Protein AF-A0AAV0FFA1-F1 (afdb_monomer)

Nearest PDB structures (foldseek):
  8if6-assembly1_A  TM=3.734E-01  e=7.448E-02  Oryza sativa Japonica Group
  8jtp-assembly1_D  TM=4.272E-01  e=4.210E+00  Klebsiella pneumoniae subsp. pneumoniae
  5c8d-assembly2_H  TM=2.097E-01  e=4.475E+00  Thermus thermophilus HB27
  7mjz-assembly1_A  TM=2.989E-01  e=7.758E+00  Bacteroides uniformis

Mean predicted aligned error: 7.2 Å

Structure (mmCIF, N/CA/C/O backbone):
data_AF-A0AAV0FFA1-F1
#
_entry.id   AF-A0AAV0FFA1-F1
#
loop_
_atom_site.group_PDB
_atom_site.id
_atom_site.type_symbol
_atom_site.label_atom_id
_atom_site.label_alt_id
_atom_site.label_comp_id
_atom_site.label_asym_id
_atom_site.label_entity_id
_atom_site.label_seq_id
_atom_site.pdbx_PDB_ins_code
_atom_site.Cartn_x
_atom_site.Cartn_y
_atom_site.Cartn_z
_atom_site.occupancy
_atom_site.B_iso_or_equiv
_atom_site.auth_seq_id
_atom_site.auth_comp_id
_atom_site.auth_asym_id
_atom_site.auth_atom_id
_atom_site.pdbx_PDB_model_num
ATOM 1 N N . MET A 1 1 ? -1.718 10.006 62.026 1.00 42.31 1 MET A N 1
ATOM 2 C CA . MET A 1 1 ? -2.504 10.605 60.921 1.00 42.31 1 MET A CA 1
ATOM 3 C C . MET A 1 1 ? -2.063 9.969 59.607 1.00 42.31 1 MET A C 1
ATOM 5 O O . MET A 1 1 ? -0.953 10.215 59.161 1.00 42.31 1 MET A O 1
ATOM 9 N N . GLY A 1 2 ? -2.865 9.057 59.049 1.00 47.41 2 GLY A N 1
ATOM 10 C CA . GLY A 1 2 ? -2.510 8.312 57.837 1.00 47.41 2 GLY A CA 1
ATOM 11 C C . GLY A 1 2 ? -2.833 9.105 56.572 1.00 47.41 2 GLY A C 1
ATOM 12 O O . GLY A 1 2 ? -4.003 9.340 56.274 1.00 47.41 2 GLY A O 1
ATOM 13 N N . ASN A 1 3 ? -1.806 9.498 55.818 1.00 46.97 3 ASN A N 1
ATOM 14 C CA . ASN A 1 3 ? -1.970 10.143 54.517 1.00 46.97 3 ASN A CA 1
ATOM 15 C C . ASN A 1 3 ? -2.553 9.141 53.507 1.00 46.97 3 ASN A C 1
ATOM 17 O O . ASN A 1 3 ? -1.840 8.315 52.935 1.00 46.97 3 ASN A O 1
ATOM 21 N N . ARG A 1 4 ? -3.867 9.221 53.265 1.00 56.94 4 ARG A N 1
ATOM 22 C CA . ARG A 1 4 ? -4.528 8.535 52.148 1.00 56.94 4 ARG A CA 1
ATOM 23 C C . ARG A 1 4 ? -4.047 9.165 50.841 1.00 56.94 4 ARG A C 1
ATOM 25 O O . ARG A 1 4 ? -4.595 10.164 50.382 1.00 56.94 4 ARG A O 1
ATOM 32 N N . ARG A 1 5 ? -3.023 8.567 50.225 1.00 62.28 5 ARG A N 1
ATOM 33 C CA . ARG A 1 5 ? -2.660 8.835 48.828 1.00 62.28 5 ARG A CA 1
ATOM 34 C C . ARG A 1 5 ? -3.899 8.568 47.966 1.00 62.28 5 ARG A C 1
ATOM 36 O O . ARG A 1 5 ? -4.306 7.419 47.807 1.00 62.28 5 ARG A O 1
ATOM 43 N N . ARG A 1 6 ? -4.526 9.627 47.441 1.00 62.09 6 ARG A N 1
ATOM 44 C CA . ARG A 1 6 ? -5.591 9.522 46.433 1.00 62.09 6 ARG A CA 1
ATOM 45 C C . ARG A 1 6 ? -5.023 8.747 45.240 1.00 62.09 6 ARG A C 1
ATOM 47 O O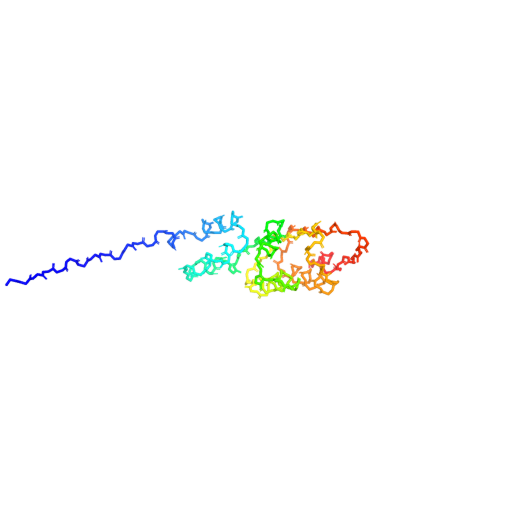 . ARG A 1 6 ? -4.198 9.279 44.501 1.00 62.09 6 ARG A O 1
ATOM 54 N N . ARG A 1 7 ? -5.442 7.489 45.060 1.00 64.12 7 ARG A N 1
ATOM 55 C CA . ARG A 1 7 ? -5.208 6.734 43.823 1.00 64.12 7 ARG A CA 1
ATOM 56 C C . ARG A 1 7 ? -5.850 7.528 42.683 1.00 64.12 7 ARG A C 1
ATOM 58 O O . ARG A 1 7 ? -7.075 7.599 42.603 1.00 64.12 7 ARG A O 1
ATOM 65 N N . ARG A 1 8 ? -5.036 8.157 41.830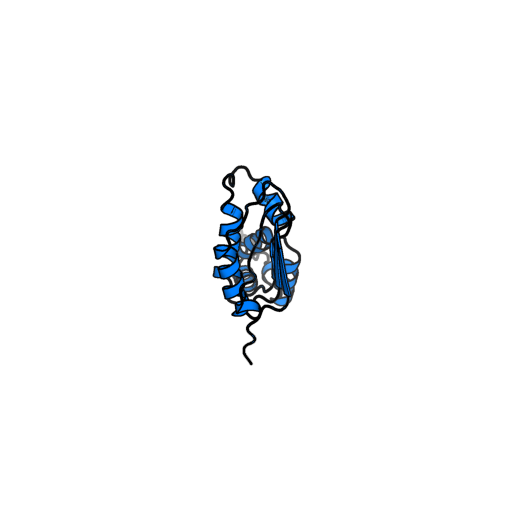 1.00 64.38 8 ARG A N 1
ATOM 66 C CA . ARG A 1 8 ? -5.499 8.658 40.531 1.00 64.38 8 ARG A CA 1
ATOM 67 C C . ARG A 1 8 ? -6.030 7.447 39.767 1.00 64.38 8 ARG A C 1
ATOM 69 O O . ARG A 1 8 ? -5.295 6.477 39.591 1.00 64.38 8 ARG A O 1
ATOM 76 N N . LYS A 1 9 ? -7.306 7.476 39.374 1.00 66.06 9 LYS A N 1
ATOM 77 C CA . LYS A 1 9 ? -7.817 6.514 38.393 1.00 66.06 9 LYS A CA 1
ATOM 78 C C . LYS A 1 9 ? -6.930 6.645 37.146 1.00 66.06 9 LYS A C 1
ATOM 80 O O . LYS A 1 9 ? -6.637 7.787 36.778 1.00 66.06 9 LYS A O 1
ATOM 85 N N . PRO A 1 10 ? -6.451 5.538 36.553 1.00 69.44 10 PRO A N 1
ATOM 86 C CA . PRO A 1 10 ? -5.708 5.623 35.304 1.00 69.44 10 PRO A CA 1
ATOM 87 C C . PRO A 1 10 ? -6.573 6.375 34.294 1.00 69.44 10 PRO A C 1
ATOM 89 O O . PRO A 1 10 ? -7.778 6.124 34.209 1.00 69.44 10 PRO A O 1
ATOM 92 N N 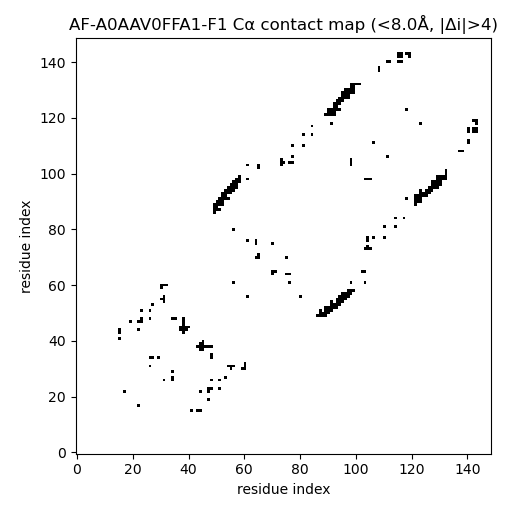. ALA A 1 11 ? -5.975 7.355 33.615 1.00 77.94 11 ALA A N 1
ATOM 93 C CA . ALA A 1 11 ? -6.659 8.081 32.559 1.00 77.94 11 ALA A CA 1
ATOM 94 C C . ALA A 1 11 ? -7.131 7.054 31.529 1.00 77.94 11 ALA A C 1
ATOM 96 O O . ALA A 1 11 ? -6.350 6.221 31.070 1.00 77.94 11 ALA A O 1
ATOM 97 N N . THR A 1 12 ? -8.427 7.060 31.251 1.00 80.06 12 THR A N 1
ATOM 98 C CA . THR A 1 12 ? -9.030 6.168 30.273 1.00 80.06 12 THR A CA 1
ATOM 99 C C . THR A 1 12 ? -8.426 6.481 28.907 1.00 80.06 12 THR A C 1
ATOM 101 O O . THR A 1 12 ? -8.471 7.631 28.476 1.00 80.06 12 THR A O 1
ATOM 104 N N . ASP A 1 13 ? -7.833 5.487 28.243 1.00 85.38 13 ASP A N 1
ATOM 105 C CA . ASP A 1 13 ? -7.298 5.658 26.890 1.00 85.38 13 ASP A CA 1
ATOM 106 C C . ASP A 1 13 ? -8.458 5.714 25.888 1.00 85.38 13 ASP A C 1
ATOM 108 O O . ASP A 1 13 ? -8.911 4.698 25.359 1.00 85.38 13 ASP A O 1
ATOM 112 N N . LEU A 1 14 ? -8.974 6.926 25.683 1.00 88.69 14 LEU A N 1
ATOM 113 C CA . LEU A 1 14 ? -10.115 7.193 24.809 1.00 88.69 14 LEU A CA 1
ATOM 114 C C . LEU A 1 14 ? -9.813 6.843 23.346 1.00 88.69 14 LEU A C 1
ATOM 116 O O . LEU A 1 14 ? -10.711 6.415 22.628 1.00 88.69 14 LEU A O 1
ATOM 120 N N . ILE A 1 15 ? -8.554 6.978 22.918 1.00 88.12 15 ILE A N 1
ATOM 121 C CA . ILE A 1 15 ? -8.126 6.699 21.542 1.00 88.12 15 ILE A CA 1
ATOM 122 C C . ILE A 1 15 ? -8.148 5.187 21.294 1.00 88.12 15 ILE A C 1
ATOM 124 O O . ILE A 1 15 ? -8.698 4.725 20.294 1.00 88.12 15 ILE A O 1
ATOM 128 N N . SER A 1 16 ? -7.643 4.382 22.234 1.00 88.00 16 SER A N 1
ATOM 129 C CA . SER A 1 16 ? -7.767 2.919 22.143 1.00 88.00 16 SER A CA 1
ATOM 130 C C . SER A 1 16 ? -9.197 2.406 22.325 1.00 88.00 16 SER A C 1
ATOM 132 O O . SER A 1 16 ? -9.475 1.279 21.920 1.00 88.00 16 SER A O 1
ATOM 134 N N . GLN A 1 17 ? -10.117 3.193 22.886 1.00 90.62 17 GLN A N 1
ATOM 135 C CA . GLN A 1 17 ? -11.531 2.816 23.032 1.00 90.62 17 GLN A CA 1
ATOM 136 C C . GLN A 1 17 ? -12.401 3.156 21.822 1.00 90.62 17 GLN A C 1
ATOM 138 O O . GLN A 1 17 ? -13.572 2.780 21.803 1.00 90.62 17 GLN A O 1
ATOM 143 N N . LEU A 1 18 ? -11.843 3.820 20.805 1.00 95.00 18 LEU A N 1
ATOM 144 C CA . LEU A 1 18 ? -12.577 4.089 19.577 1.00 95.00 18 LEU A CA 1
ATOM 145 C C . LEU A 1 18 ? -13.103 2.786 18.945 1.00 95.00 18 LEU A C 1
ATOM 147 O O . LEU A 1 18 ? -12.380 1.777 18.928 1.00 95.00 18 LEU A O 1
ATOM 151 N N . PRO A 1 19 ? -14.330 2.807 18.399 1.00 95.56 19 PRO A N 1
ATOM 152 C CA . PRO A 1 19 ? -14.848 1.743 17.550 1.00 95.56 19 PRO A CA 1
ATOM 153 C C . PRO A 1 19 ? -13.886 1.378 16.406 1.00 95.56 19 PRO A C 1
ATOM 155 O O . PRO A 1 19 ? -13.092 2.207 15.952 1.00 95.56 19 PRO A O 1
ATOM 158 N N . ALA A 1 20 ? -13.915 0.118 15.965 1.00 94.75 20 ALA A N 1
ATOM 159 C CA . ALA A 1 20 ? -12.956 -0.406 14.987 1.00 94.75 20 ALA A CA 1
ATOM 160 C C . ALA A 1 20 ? -13.026 0.315 13.628 1.00 94.75 20 ALA A C 1
ATOM 162 O O . ALA A 1 20 ? -11.995 0.544 13.008 1.00 94.75 20 ALA A O 1
ATOM 163 N N . ASP A 1 21 ? -14.220 0.721 13.208 1.00 95.06 21 ASP A N 1
ATOM 164 C CA . ASP A 1 21 ? -14.491 1.534 12.020 1.00 95.06 21 ASP A CA 1
ATOM 165 C C . ASP A 1 21 ? -13.870 2.934 12.118 1.00 95.06 21 ASP A C 1
ATOM 167 O O . ASP A 1 21 ? -13.223 3.388 11.176 1.00 95.06 21 ASP A O 1
ATOM 171 N N . ALA A 1 22 ? -13.980 3.598 13.272 1.00 96.56 22 ALA A N 1
ATOM 172 C CA . ALA A 1 22 ? -13.331 4.889 13.495 1.00 96.56 22 ALA A CA 1
ATOM 173 C C . ALA A 1 22 ? -11.799 4.768 13.458 1.00 96.56 22 ALA A C 1
ATOM 175 O O . ALA A 1 22 ? -11.119 5.616 12.880 1.00 96.56 22 ALA A O 1
ATOM 176 N N . LYS A 1 23 ? -11.245 3.694 14.036 1.00 96.50 23 LYS A N 1
ATOM 177 C CA . LYS A 1 23 ? -9.809 3.398 13.944 1.00 96.50 23 LYS A CA 1
ATOM 178 C C . LYS A 1 23 ? -9.380 3.128 12.506 1.00 96.50 23 LYS A C 1
ATOM 180 O O . LYS A 1 23 ? -8.370 3.673 12.076 1.00 96.50 23 LYS A O 1
ATOM 185 N N . ASP A 1 24 ? -10.142 2.324 11.768 1.00 95.56 24 ASP A N 1
ATOM 186 C CA . ASP A 1 24 ? -9.865 2.017 10.364 1.00 95.56 24 ASP A CA 1
ATOM 187 C C . ASP A 1 24 ? -9.855 3.292 9.515 1.00 95.56 24 ASP A C 1
ATOM 189 O O . ASP A 1 24 ? -8.913 3.511 8.758 1.00 95.56 24 ASP A O 1
ATOM 193 N N . LEU A 1 25 ? -10.833 4.186 9.711 1.00 95.94 25 LEU A N 1
ATOM 194 C CA . LEU A 1 25 ? -10.857 5.505 9.073 1.00 95.94 25 LEU A CA 1
ATOM 195 C C . LEU A 1 25 ? -9.607 6.322 9.398 1.00 95.94 25 LEU A C 1
ATOM 197 O O . LEU A 1 25 ? -9.004 6.876 8.487 1.00 95.94 25 LEU A O 1
ATOM 201 N N . ILE A 1 26 ? -9.181 6.366 10.663 1.00 96.25 26 ILE A N 1
ATOM 202 C CA . ILE A 1 26 ? -7.938 7.051 11.043 1.00 96.25 26 ILE A CA 1
ATOM 203 C C . ILE A 1 26 ? -6.745 6.452 10.290 1.00 96.25 26 ILE A C 1
ATOM 205 O O . ILE A 1 26 ? -5.967 7.207 9.714 1.00 96.25 26 ILE A O 1
ATOM 209 N N . LEU A 1 27 ? -6.620 5.120 10.237 1.00 95.69 27 LEU A N 1
ATOM 210 C CA . LEU A 1 27 ? -5.523 4.466 9.517 1.00 95.69 27 LEU A CA 1
ATOM 211 C C . LEU A 1 27 ? -5.536 4.780 8.010 1.00 95.69 27 LEU A C 1
ATOM 213 O O . LEU A 1 27 ? -4.458 4.942 7.449 1.00 95.69 27 LEU A O 1
ATOM 217 N N . LYS A 1 28 ? -6.711 4.942 7.374 1.00 94.06 28 LYS A N 1
ATOM 218 C CA . LYS A 1 28 ? -6.827 5.324 5.945 1.00 94.06 28 LYS A CA 1
ATOM 219 C C . LYS A 1 28 ? -6.226 6.692 5.633 1.00 94.06 28 LYS A C 1
ATOM 221 O O . LYS A 1 28 ? -5.788 6.920 4.512 1.00 94.06 28 LYS A O 1
ATOM 226 N N . PHE A 1 29 ? -6.228 7.607 6.601 1.00 93.56 29 PHE A N 1
ATOM 227 C CA . PHE A 1 29 ? -5.691 8.959 6.428 1.00 93.56 29 PHE A CA 1
ATOM 228 C C . PHE A 1 29 ? -4.223 9.089 6.846 1.00 93.56 29 PHE A C 1
ATOM 230 O O . PHE A 1 29 ? -3.651 10.172 6.727 1.00 93.56 29 PHE A O 1
ATOM 237 N N . LEU A 1 30 ? -3.607 8.015 7.346 1.00 94.06 30 LEU A N 1
ATOM 238 C CA . LEU A 1 30 ? -2.198 8.013 7.713 1.00 94.06 30 LEU A CA 1
ATOM 239 C C . LEU A 1 30 ? -1.342 7.460 6.569 1.00 94.06 30 LEU A C 1
ATOM 241 O O . LEU A 1 30 ? -1.720 6.465 5.946 1.00 94.06 30 LEU A O 1
ATOM 245 N N . PRO A 1 31 ? -0.134 8.012 6.351 1.00 93.56 31 PRO A N 1
ATOM 246 C CA . PRO A 1 31 ? 0.889 7.315 5.589 1.00 93.56 31 PRO A CA 1
ATOM 247 C C . PRO A 1 31 ? 1.094 5.907 6.150 1.00 93.56 31 PRO A C 1
ATOM 249 O O . PRO A 1 31 ? 1.058 5.691 7.366 1.00 93.56 31 PRO A O 1
ATOM 252 N N . ILE A 1 32 ? 1.346 4.936 5.276 1.00 93.50 32 ILE A N 1
ATOM 253 C CA . ILE A 1 32 ? 1.354 3.520 5.653 1.00 93.50 32 ILE A CA 1
ATOM 254 C C . ILE A 1 32 ? 2.361 3.187 6.771 1.00 93.50 32 ILE A C 1
ATOM 256 O O . ILE A 1 32 ? 2.110 2.301 7.590 1.00 93.50 32 ILE A O 1
ATOM 260 N N . GLN A 1 33 ? 3.478 3.920 6.868 1.00 91.00 33 GLN A N 1
ATOM 261 C CA . GLN A 1 33 ? 4.442 3.760 7.961 1.00 91.00 33 GLN A CA 1
ATOM 262 C C . GLN A 1 33 ? 3.880 4.241 9.301 1.00 91.00 33 GLN A C 1
ATOM 264 O O . GLN A 1 33 ? 4.134 3.620 10.333 1.00 91.00 33 GLN A O 1
ATOM 269 N N . ASP A 1 34 ? 3.115 5.328 9.299 1.00 93.38 34 ASP A N 1
ATOM 270 C CA . ASP A 1 34 ? 2.513 5.887 10.506 1.00 93.38 34 ASP A CA 1
ATOM 271 C C . ASP A 1 34 ? 1.292 5.082 10.941 1.00 93.38 34 ASP A C 1
ATOM 273 O O . ASP A 1 34 ? 1.104 4.857 12.138 1.00 93.38 34 ASP A O 1
ATOM 277 N N . ALA A 1 35 ? 0.534 4.525 9.996 1.00 94.50 35 ALA A N 1
ATOM 278 C CA . ALA A 1 35 ? -0.482 3.522 10.293 1.00 94.50 35 ALA A CA 1
ATOM 279 C C . ALA A 1 35 ? 0.140 2.277 10.963 1.00 94.50 35 ALA A C 1
ATOM 281 O O . ALA A 1 35 ? -0.320 1.836 12.020 1.00 94.50 35 ALA A O 1
ATOM 282 N N . ALA A 1 36 ? 1.260 1.769 10.428 1.00 92.12 36 ALA A N 1
ATOM 283 C CA . ALA A 1 36 ? 1.998 0.654 11.025 1.00 92.12 36 ALA A CA 1
ATOM 284 C C . ALA A 1 36 ? 2.560 0.980 12.422 1.00 92.12 36 ALA A C 1
ATOM 286 O O . ALA A 1 36 ? 2.562 0.122 13.303 1.00 92.12 36 ALA A O 1
ATOM 287 N N . ARG A 1 37 ? 3.028 2.212 12.658 1.00 93.38 37 ARG A N 1
ATOM 288 C CA . ARG A 1 37 ? 3.477 2.666 13.989 1.00 93.38 37 ARG A CA 1
ATOM 289 C C . ARG A 1 37 ? 2.314 2.794 14.966 1.00 93.38 37 ARG A C 1
ATOM 291 O O . ARG A 1 37 ? 2.449 2.407 16.122 1.00 93.38 37 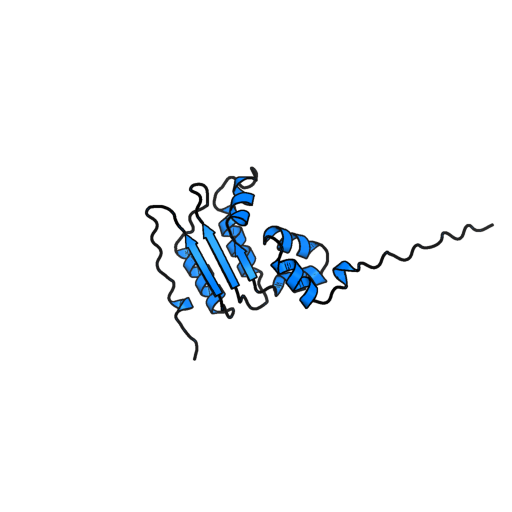ARG A O 1
ATOM 298 N N . THR A 1 38 ? 1.169 3.282 14.499 1.00 95.12 38 THR A N 1
ATOM 299 C CA . THR A 1 38 ? -0.058 3.410 15.298 1.00 95.12 38 THR A CA 1
ATOM 300 C C . THR A 1 38 ? -0.533 2.045 15.797 1.00 95.12 38 THR A C 1
ATOM 302 O O . THR A 1 38 ? -0.952 1.916 16.946 1.00 95.12 38 THR A O 1
ATOM 305 N N . ALA A 1 39 ? -0.354 0.991 14.994 1.00 93.75 39 ALA A N 1
ATOM 306 C CA . ALA A 1 39 ? -0.617 -0.393 15.388 1.00 93.75 39 ALA A CA 1
ATOM 307 C C . ALA A 1 39 ? 0.163 -0.848 16.642 1.00 93.75 39 ALA A C 1
ATOM 309 O O . ALA A 1 39 ? -0.241 -1.801 17.303 1.00 93.75 39 ALA A O 1
ATOM 310 N N . LEU A 1 40 ? 1.270 -0.181 16.993 1.00 92.88 40 LEU A N 1
ATOM 311 C CA . LEU A 1 40 ? 2.073 -0.497 18.179 1.00 92.88 40 LEU A CA 1
ATOM 312 C C . LEU A 1 40 ? 1.515 0.113 19.474 1.00 92.88 40 LEU A C 1
ATOM 314 O O . LEU A 1 40 ? 1.956 -0.273 20.554 1.00 92.88 40 LEU A O 1
ATOM 318 N N . LEU A 1 41 ? 0.565 1.052 19.387 1.00 89.81 41 LEU A N 1
ATOM 319 C CA . LEU A 1 41 ? 0.037 1.769 20.553 1.00 89.81 41 LEU A CA 1
ATOM 320 C C . LEU A 1 41 ? -0.839 0.882 21.445 1.00 89.81 41 LEU A C 1
ATOM 322 O O . LEU A 1 41 ? -0.834 1.041 22.664 1.00 89.81 41 LEU A O 1
ATOM 326 N N . SER A 1 42 ? -1.584 -0.060 20.860 1.00 93.06 42 SER A N 1
ATOM 327 C CA . SER A 1 42 ? -2.323 -1.079 21.609 1.00 93.06 42 SER A CA 1
ATOM 328 C C . SER A 1 42 ? -2.668 -2.283 20.735 1.00 93.06 42 SER A C 1
ATOM 330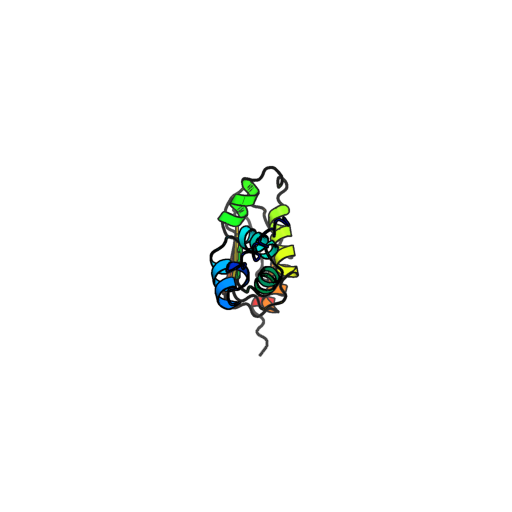 O O . SER A 1 42 ? -2.657 -2.207 19.506 1.00 93.06 42 SER A O 1
ATOM 332 N N . THR A 1 43 ? -3.023 -3.406 21.365 1.00 92.81 43 THR A N 1
ATOM 333 C CA . THR A 1 43 ? -3.488 -4.606 20.650 1.00 92.81 43 THR A CA 1
ATOM 334 C C . THR A 1 43 ? -4.714 -4.316 19.788 1.00 92.81 43 THR A C 1
ATOM 336 O O . THR A 1 43 ? -4.799 -4.813 18.676 1.00 92.81 43 THR A O 1
ATOM 339 N N . SER 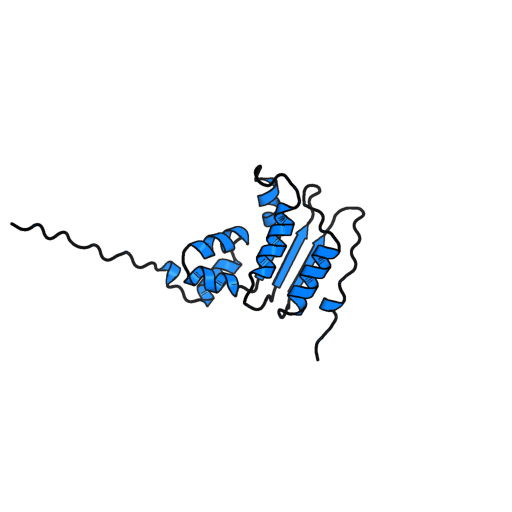A 1 44 ? -5.607 -3.429 20.239 1.00 94.69 44 SER A N 1
ATOM 340 C CA . SER A 1 44 ? -6.785 -3.050 19.459 1.00 94.69 44 SER A CA 1
ATOM 341 C C . SER A 1 44 ? -6.424 -2.318 18.162 1.00 94.69 44 SER A C 1
ATOM 343 O O . SER A 1 44 ? -7.036 -2.583 17.132 1.00 94.69 44 SER A O 1
ATOM 345 N N . TRP A 1 45 ? -5.420 -1.433 18.174 1.00 96.81 45 TRP A N 1
ATOM 346 C CA . TRP A 1 45 ? -4.920 -0.799 16.945 1.00 96.81 45 TRP A CA 1
ATOM 347 C C . TRP A 1 45 ? -4.206 -1.797 16.034 1.00 96.81 45 TRP A C 1
ATOM 349 O O . TRP A 1 45 ? -4.365 -1.744 14.815 1.00 96.81 45 TRP A O 1
ATOM 359 N N . LYS A 1 46 ? -3.458 -2.734 16.626 1.00 95.44 46 LYS A N 1
ATOM 360 C CA . LYS A 1 46 ? -2.796 -3.823 15.904 1.00 95.44 46 LYS A CA 1
ATOM 361 C C . LYS A 1 46 ? -3.782 -4.697 15.134 1.00 95.44 46 LYS A C 1
ATOM 363 O O . LYS A 1 46 ? -3.542 -5.001 13.967 1.00 95.44 46 LYS A O 1
ATOM 368 N N . ASP A 1 47 ? -4.889 -5.062 15.773 1.00 94.94 47 ASP A N 1
ATOM 369 C CA . ASP A 1 47 ? -5.921 -5.899 15.165 1.00 94.94 47 ASP A CA 1
ATOM 370 C C . ASP A 1 47 ? -6.579 -5.190 13.975 1.00 94.94 47 ASP A C 1
ATOM 372 O O . ASP A 1 47 ? -6.741 -5.800 12.917 1.00 94.94 47 ASP A O 1
ATOM 376 N N . VAL A 1 48 ? -6.880 -3.892 14.105 1.00 96.19 48 VAL A N 1
ATOM 377 C CA . VAL A 1 48 ? -7.418 -3.082 12.998 1.00 96.19 48 VAL A CA 1
ATOM 378 C C . VAL A 1 48 ? -6.407 -2.990 11.855 1.00 96.19 48 VAL A C 1
ATOM 380 O O . VAL A 1 48 ? -6.763 -3.239 10.709 1.00 96.19 48 VAL A O 1
ATOM 383 N N . TRP A 1 49 ? -5.130 -2.732 12.146 1.00 95.88 49 TRP A N 1
ATOM 384 C CA . TRP A 1 49 ? -4.073 -2.672 11.132 1.00 95.88 49 TRP A CA 1
ATOM 385 C C . TRP A 1 49 ? -3.924 -3.966 10.313 1.00 95.88 49 TRP A C 1
ATOM 387 O O . TRP A 1 49 ? -3.716 -3.906 9.102 1.00 95.88 49 TRP A O 1
ATOM 397 N N . TYR A 1 50 ? -4.056 -5.144 10.931 1.00 94.31 50 TYR A N 1
ATOM 398 C CA . TYR A 1 50 ? -3.970 -6.420 10.204 1.00 94.31 50 TYR A CA 1
ATOM 399 C C . TYR A 1 50 ? -5.155 -6.701 9.277 1.00 94.31 50 TYR A C 1
ATOM 401 O O . TYR A 1 50 ? -5.011 -7.482 8.328 1.00 94.31 50 TYR A O 1
ATOM 409 N N . HIS A 1 51 ? -6.303 -6.078 9.541 1.00 94.25 51 HIS A N 1
ATOM 410 C CA . HIS A 1 51 ? -7.513 -6.182 8.723 1.00 94.25 51 HIS A CA 1
ATOM 411 C C . HIS A 1 51 ? -7.728 -4.964 7.821 1.00 94.25 51 HIS A C 1
ATOM 413 O O . HIS A 1 51 ? -8.671 -4.947 7.036 1.00 94.25 51 HIS A O 1
ATOM 419 N N . HIS A 1 52 ? -6.846 -3.970 7.913 1.00 93.75 52 HIS A N 1
ATOM 420 C CA . HIS A 1 52 ? -6.906 -2.761 7.119 1.00 93.75 52 HIS A CA 1
ATOM 421 C C . HIS A 1 52 ? -6.700 -3.076 5.633 1.00 93.75 52 HIS A C 1
ATOM 423 O O . HIS A 1 52 ? -5.654 -3.602 5.233 1.00 93.75 52 HIS A O 1
ATOM 429 N N . GLY A 1 53 ? -7.713 -2.749 4.830 1.00 92.31 53 GLY A N 1
ATOM 430 C CA . GLY A 1 53 ? -7.794 -3.156 3.428 1.00 92.31 53 GLY A CA 1
ATOM 431 C C . GLY A 1 53 ? -7.062 -2.259 2.433 1.00 92.31 53 GLY A C 1
ATOM 432 O O . GLY A 1 53 ? -6.902 -2.669 1.286 1.00 92.31 53 GLY A O 1
ATOM 433 N N . GLN A 1 54 ? -6.601 -1.075 2.851 1.00 95.31 54 GLN A N 1
ATOM 434 C CA . GLN A 1 54 ? -5.944 -0.114 1.962 1.00 95.31 54 GLN A CA 1
ATOM 435 C C . GLN A 1 54 ? -4.430 -0.114 2.167 1.00 95.31 54 GLN A C 1
ATOM 437 O O . GLN A 1 54 ? -3.934 0.059 3.280 1.00 95.31 54 GLN A O 1
ATOM 442 N N . LEU A 1 55 ? -3.682 -0.318 1.085 1.00 96.44 55 LEU A N 1
ATOM 443 C CA . LEU A 1 55 ? -2.223 -0.319 1.085 1.00 96.44 55 LEU A CA 1
ATOM 444 C C . LEU A 1 55 ? -1.708 0.661 0.048 1.00 96.44 55 LEU A C 1
ATOM 446 O O . LEU A 1 55 ? -1.649 0.343 -1.134 1.00 96.44 55 LEU A O 1
ATOM 450 N N . LEU A 1 56 ? -1.346 1.852 0.516 1.00 96.31 56 LEU A N 1
ATOM 451 C CA . LEU A 1 56 ? -0.909 2.952 -0.332 1.00 96.31 56 LEU A CA 1
ATOM 452 C C . LEU A 1 56 ? 0.593 3.176 -0.149 1.00 96.31 56 LEU A C 1
ATOM 454 O O . LEU A 1 56 ? 1.052 3.685 0.876 1.00 96.31 56 LEU A O 1
ATOM 458 N N . PHE A 1 57 ? 1.362 2.776 -1.154 1.00 96.12 57 PHE A N 1
ATOM 459 C CA . PHE A 1 57 ? 2.803 2.969 -1.261 1.00 96.12 57 PHE A CA 1
ATOM 460 C C . PHE A 1 57 ? 3.087 4.039 -2.323 1.00 96.12 57 PHE A C 1
ATOM 462 O O . PHE A 1 57 ? 3.674 3.774 -3.372 1.00 96.12 57 PHE A O 1
ATOM 469 N N . GLY A 1 58 ? 2.605 5.251 -2.052 1.00 91.75 58 GLY A N 1
ATOM 470 C CA . GLY A 1 58 ? 2.726 6.393 -2.956 1.00 91.75 58 GLY A CA 1
ATOM 471 C C . GLY A 1 58 ? 4.084 7.098 -2.889 1.00 91.75 58 GLY A C 1
ATOM 472 O O . GLY A 1 58 ? 5.023 6.661 -2.219 1.00 91.75 58 GLY A O 1
ATOM 473 N N . THR A 1 59 ? 4.160 8.271 -3.516 1.00 89.69 59 THR A N 1
ATOM 474 C CA . THR A 1 59 ? 5.372 9.117 -3.535 1.00 89.69 59 THR A CA 1
ATOM 475 C C . THR A 1 59 ? 5.931 9.406 -2.131 1.00 89.69 59 THR A C 1
ATOM 477 O O . THR A 1 59 ? 7.146 9.347 -1.918 1.00 89.69 59 THR A O 1
ATOM 480 N N . ASP A 1 60 ? 5.063 9.658 -1.146 1.00 90.06 60 ASP A N 1
ATOM 481 C CA . ASP A 1 60 ? 5.470 9.912 0.243 1.00 90.06 60 ASP A CA 1
ATOM 482 C C . ASP A 1 60 ? 6.130 8.690 0.891 1.00 90.06 60 ASP A C 1
ATOM 484 O O . ASP A 1 60 ? 7.081 8.830 1.670 1.00 90.06 60 ASP A O 1
ATOM 488 N N . PHE A 1 61 ? 5.687 7.480 0.523 1.00 93.00 61 PHE A N 1
ATOM 489 C CA . PHE A 1 61 ? 6.290 6.247 1.011 1.00 93.00 61 PHE A CA 1
ATOM 490 C C . PHE A 1 61 ? 7.753 6.158 0.584 1.00 93.00 61 PHE A C 1
ATOM 492 O O . PHE A 1 61 ? 8.627 5.983 1.432 1.00 93.00 61 PHE A O 1
ATOM 499 N N . PHE A 1 62 ? 8.046 6.352 -0.700 1.00 91.06 62 PHE A N 1
ATOM 500 C CA . PHE A 1 62 ? 9.418 6.296 -1.202 1.00 91.06 62 PHE A CA 1
ATOM 501 C C . PHE A 1 62 ? 10.259 7.504 -0.764 1.00 91.06 62 PHE A C 1
ATOM 503 O O . PHE A 1 62 ? 11.433 7.347 -0.418 1.00 91.06 62 PHE A O 1
ATOM 510 N N . SER A 1 63 ? 9.656 8.695 -0.662 1.00 89.62 63 SER A N 1
ATOM 511 C CA . SER A 1 63 ? 10.302 9.896 -0.109 1.00 89.62 63 SER A CA 1
ATOM 512 C C . SER A 1 63 ? 10.835 9.675 1.313 1.00 89.62 63 SER A C 1
ATOM 514 O O . SER A 1 63 ? 11.961 10.080 1.632 1.00 89.62 63 SER A O 1
ATOM 516 N N . PHE A 1 64 ? 10.080 8.953 2.152 1.00 88.50 64 PHE A N 1
ATOM 517 C CA . PHE A 1 64 ? 10.517 8.564 3.495 1.00 88.50 64 PHE A CA 1
ATOM 518 C C . PHE A 1 64 ? 11.807 7.728 3.465 1.00 88.50 64 PHE A C 1
ATOM 520 O O . PHE A 1 64 ? 12.736 8.004 4.227 1.00 88.50 64 PHE A O 1
ATOM 527 N N . TYR A 1 65 ? 11.910 6.744 2.566 1.00 86.62 65 TYR A N 1
ATOM 528 C CA . TYR A 1 65 ? 13.111 5.907 2.457 1.00 86.62 65 TYR A CA 1
ATOM 529 C C . TYR A 1 65 ? 14.307 6.661 1.877 1.00 86.62 65 TYR A C 1
ATOM 531 O O . TYR A 1 65 ? 15.419 6.481 2.372 1.00 86.62 65 TYR A O 1
ATOM 539 N N . ARG A 1 66 ? 14.092 7.549 0.897 1.00 86.38 66 ARG A N 1
ATOM 540 C CA . ARG A 1 66 ? 15.155 8.408 0.344 1.00 86.38 66 ARG A CA 1
ATOM 541 C C . ARG A 1 66 ? 15.745 9.340 1.404 1.00 86.38 66 ARG A C 1
ATOM 543 O O . ARG A 1 66 ? 16.959 9.529 1.471 1.00 86.38 66 ARG A O 1
ATOM 550 N N . SER A 1 67 ? 14.891 9.889 2.265 1.00 84.38 67 SER A N 1
ATOM 551 C CA . SER A 1 67 ? 15.300 10.829 3.316 1.00 84.38 67 SER A CA 1
ATOM 552 C C . SER A 1 67 ? 16.019 10.145 4.487 1.00 84.38 67 SER A C 1
ATOM 554 O O . SER A 1 67 ? 16.849 10.766 5.159 1.00 84.38 67 SER A O 1
ATOM 556 N N . ASN A 1 68 ? 15.757 8.855 4.725 1.00 76.06 68 ASN A N 1
ATOM 557 C CA . ASN A 1 68 ? 16.351 8.113 5.834 1.00 76.06 68 ASN A CA 1
ATOM 558 C C . ASN A 1 68 ? 17.682 7.448 5.451 1.00 76.06 68 ASN A C 1
ATOM 560 O O . ASN A 1 68 ? 17.734 6.397 4.814 1.00 76.06 68 ASN A O 1
ATOM 564 N N . ARG A 1 69 ? 18.793 8.005 5.953 1.00 62.94 69 ARG A N 1
ATOM 565 C CA . ARG A 1 69 ? 20.159 7.506 5.685 1.00 62.94 69 ARG A CA 1
ATOM 566 C C . ARG A 1 69 ? 20.401 6.052 6.119 1.00 62.94 69 ARG A C 1
ATOM 568 O O . ARG A 1 69 ? 21.299 5.419 5.573 1.00 62.94 69 ARG A O 1
ATOM 575 N N . CYS A 1 70 ? 19.611 5.525 7.057 1.00 61.25 70 CYS A N 1
ATOM 576 C CA . CYS A 1 70 ? 19.680 4.133 7.521 1.00 61.25 70 CYS A CA 1
ATOM 577 C C . CYS A 1 70 ? 19.126 3.111 6.514 1.00 61.25 70 CYS A C 1
ATOM 579 O O . CYS A 1 70 ? 19.365 1.920 6.679 1.00 61.25 70 CYS A O 1
ATOM 581 N N . HIS A 1 71 ? 18.402 3.554 5.482 1.00 58.00 71 HIS A N 1
ATOM 582 C CA . HIS A 1 71 ? 17.839 2.687 4.444 1.00 58.00 71 HIS A CA 1
ATOM 583 C C . HIS A 1 71 ? 18.595 2.784 3.110 1.00 58.00 71 HIS A C 1
ATOM 585 O O . HIS A 1 71 ? 18.052 2.428 2.067 1.00 58.00 71 HIS A O 1
ATOM 591 N N . ARG A 1 72 ? 19.855 3.253 3.124 1.00 53.03 72 ARG A N 1
ATOM 592 C CA . ARG A 1 72 ? 20.726 3.245 1.939 1.00 53.03 72 ARG A CA 1
ATOM 593 C C . ARG A 1 72 ? 21.008 1.805 1.509 1.00 53.03 72 ARG A C 1
ATOM 595 O O . ARG A 1 72 ? 21.862 1.130 2.071 1.00 53.03 72 ARG A O 1
ATOM 602 N N . GLY A 1 73 ? 20.253 1.361 0.516 1.00 54.34 73 GLY A N 1
ATOM 603 C CA . GLY A 1 73 ? 20.261 0.018 -0.047 1.00 54.34 73 GLY A CA 1
ATOM 604 C C . GLY A 1 73 ? 18.859 -0.240 -0.578 1.00 54.34 73 GLY A C 1
ATOM 605 O O . GLY A 1 73 ? 17.964 -0.550 0.203 1.00 54.34 73 GLY A O 1
ATOM 606 N N . GLY A 1 74 ? 18.654 -0.040 -1.884 1.00 59.22 74 GLY A N 1
ATOM 607 C CA . GLY A 1 74 ? 17.337 0.061 -2.537 1.00 59.22 74 GLY A CA 1
ATOM 608 C C . GLY A 1 74 ? 16.340 -1.076 -2.259 1.00 59.22 74 GLY A C 1
ATOM 609 O O . GLY A 1 74 ? 15.160 -0.940 -2.527 1.00 59.22 74 GLY A O 1
ATOM 610 N N . VAL A 1 75 ? 16.741 -2.180 -1.635 1.00 65.88 75 VAL A N 1
ATOM 611 C CA . VAL A 1 75 ? 15.838 -3.287 -1.284 1.00 65.88 75 VAL A CA 1
ATOM 612 C C . VAL A 1 75 ? 14.892 -2.958 -0.107 1.00 65.88 75 VAL A C 1
ATOM 614 O O . VAL A 1 75 ? 13.902 -3.653 0.110 1.00 65.88 75 VAL A O 1
ATOM 617 N N . GLY A 1 76 ? 15.158 -1.900 0.672 1.00 84.38 76 GLY A N 1
ATOM 618 C CA . GLY A 1 76 ? 14.380 -1.544 1.873 1.00 84.38 76 GLY A CA 1
ATOM 619 C C . GLY A 1 76 ? 12.867 -1.337 1.648 1.00 84.38 76 GLY A C 1
ATOM 620 O O . GLY A 1 76 ? 12.066 -1.981 2.342 1.00 84.38 76 GLY A O 1
ATOM 621 N N . PRO A 1 77 ? 12.455 -0.474 0.698 1.00 89.81 77 PRO A N 1
ATOM 622 C CA . PRO A 1 77 ? 11.045 -0.234 0.381 1.00 89.81 77 PRO A CA 1
ATOM 623 C C . PRO A 1 77 ? 10.334 -1.486 -0.144 1.00 89.81 77 PRO A C 1
ATOM 625 O O . PRO A 1 77 ? 9.276 -1.843 0.369 1.00 89.81 77 PRO A O 1
ATOM 628 N N . ILE A 1 78 ? 10.947 -2.200 -1.095 1.00 92.44 78 ILE A N 1
ATOM 629 C CA . ILE A 1 78 ? 10.388 -3.418 -1.707 1.00 92.44 78 ILE A CA 1
ATOM 630 C C . ILE A 1 78 ? 10.181 -4.518 -0.659 1.00 92.44 78 ILE A C 1
ATOM 632 O O . ILE A 1 78 ? 9.094 -5.086 -0.547 1.00 92.44 78 ILE A O 1
ATOM 636 N N . ASN A 1 79 ? 11.174 -4.757 0.204 1.00 91.06 79 ASN A N 1
ATOM 637 C CA . ASN A 1 79 ? 11.036 -5.703 1.313 1.00 91.06 79 ASN A CA 1
ATOM 638 C C . ASN A 1 79 ? 9.943 -5.288 2.296 1.00 91.06 79 ASN A C 1
ATOM 640 O O . ASN A 1 79 ? 9.257 -6.140 2.857 1.00 91.06 79 ASN A O 1
ATOM 644 N N . THR A 1 80 ? 9.758 -3.986 2.505 1.00 92.81 80 THR A N 1
ATOM 645 C CA . THR A 1 80 ? 8.684 -3.490 3.365 1.00 92.81 80 THR A CA 1
ATOM 646 C C . THR A 1 80 ? 7.316 -3.751 2.747 1.00 92.81 80 THR A C 1
ATOM 648 O O . THR A 1 80 ? 6.450 -4.253 3.457 1.00 92.81 80 THR A O 1
ATOM 651 N N . ILE A 1 81 ? 7.132 -3.509 1.445 1.00 95.38 81 ILE A N 1
ATOM 652 C CA . ILE A 1 81 ? 5.899 -3.868 0.723 1.00 95.38 81 ILE A CA 1
ATOM 653 C C . ILE A 1 81 ? 5.623 -5.368 0.885 1.00 95.38 81 ILE A C 1
ATOM 655 O O . ILE A 1 81 ? 4.550 -5.757 1.352 1.00 95.38 81 ILE A O 1
ATOM 659 N N . ASN A 1 82 ? 6.625 -6.206 0.606 1.00 94.50 82 ASN A N 1
ATOM 660 C CA . ASN A 1 82 ? 6.534 -7.659 0.752 1.00 94.50 82 ASN A CA 1
ATOM 661 C C . ASN A 1 82 ? 6.122 -8.074 2.177 1.00 94.50 82 ASN A C 1
ATOM 663 O O . ASN A 1 82 ? 5.203 -8.876 2.352 1.00 94.50 82 ASN A O 1
ATOM 667 N N . ASN A 1 83 ? 6.747 -7.502 3.208 1.00 93.38 83 ASN A N 1
ATOM 668 C CA . ASN A 1 83 ? 6.425 -7.800 4.605 1.00 93.38 83 ASN A CA 1
ATOM 669 C C . ASN A 1 83 ? 5.015 -7.339 4.988 1.00 93.38 83 ASN A C 1
ATOM 671 O O . ASN A 1 83 ? 4.289 -8.065 5.665 1.00 93.38 83 ASN A O 1
ATOM 675 N N . VAL A 1 84 ? 4.614 -6.145 4.550 1.00 94.75 84 VAL A N 1
ATOM 676 C CA . VAL A 1 84 ? 3.283 -5.592 4.814 1.00 94.75 84 VAL A CA 1
ATOM 677 C C . VAL A 1 84 ? 2.205 -6.495 4.221 1.00 94.75 84 VAL A C 1
ATOM 679 O O . VAL A 1 84 ? 1.259 -6.821 4.939 1.00 94.75 84 VAL A O 1
ATOM 682 N N . LEU A 1 85 ? 2.376 -6.954 2.975 1.00 94.81 85 LEU A N 1
ATOM 683 C CA . LEU A 1 85 ? 1.471 -7.909 2.330 1.00 94.81 85 LEU A CA 1
ATOM 684 C C . LEU A 1 85 ? 1.376 -9.216 3.130 1.00 94.81 85 LEU A C 1
ATOM 686 O O . LEU A 1 85 ? 0.281 -9.631 3.496 1.00 94.81 85 LEU A O 1
ATOM 690 N N . MET A 1 86 ? 2.512 -9.819 3.496 1.00 91.88 86 MET A N 1
ATOM 691 C CA . MET A 1 86 ? 2.544 -11.081 4.254 1.00 91.88 86 MET A CA 1
ATOM 692 C C . MET A 1 86 ? 1.863 -10.996 5.630 1.00 91.88 86 MET A C 1
ATOM 694 O O . MET A 1 86 ? 1.394 -12.010 6.142 1.00 91.88 86 MET A O 1
ATOM 698 N N . LEU A 1 87 ? 1.795 -9.804 6.229 1.00 91.94 87 LEU A N 1
ATOM 699 C CA . LEU A 1 87 ? 1.152 -9.572 7.525 1.00 91.94 87 LEU A CA 1
ATOM 700 C C . LEU A 1 87 ? -0.372 -9.384 7.442 1.00 91.94 87 LEU A C 1
ATOM 702 O O . LEU A 1 87 ? -1.016 -9.268 8.485 1.00 91.94 87 LEU A O 1
ATOM 706 N N . ARG A 1 88 ? -0.972 -9.311 6.245 1.00 93.06 88 ARG A N 1
ATOM 707 C CA . ARG A 1 88 ? -2.414 -9.051 6.112 1.00 93.06 88 ARG A CA 1
ATOM 708 C C . ARG A 1 88 ? -3.261 -10.281 6.418 1.00 93.06 88 ARG A C 1
ATOM 710 O O . ARG A 1 88 ? -3.291 -11.256 5.660 1.00 93.06 88 ARG A O 1
ATOM 717 N N . ALA A 1 89 ? -4.027 -10.182 7.501 1.00 89.69 89 ALA A N 1
ATOM 718 C CA . ALA A 1 89 ? -5.045 -11.156 7.869 1.00 89.69 89 ALA A CA 1
ATOM 719 C C . ALA A 1 89 ? -6.331 -10.937 7.055 1.00 89.69 89 ALA A C 1
ATOM 721 O O . ALA A 1 89 ? -6.861 -11.893 6.488 1.00 89.69 89 ALA A O 1
ATOM 722 N N . GLY A 1 90 ? -6.771 -9.680 6.926 1.00 89.00 90 GLY A N 1
ATOM 723 C CA . GLY A 1 90 ? -7.997 -9.304 6.217 1.00 89.00 90 GLY A CA 1
ATOM 724 C C . GLY A 1 90 ? -7.908 -9.349 4.688 1.00 89.00 90 GLY A C 1
ATOM 725 O O . GLY A 1 90 ? -6.904 -9.788 4.109 1.00 89.00 90 GLY A O 1
ATOM 726 N N . GLN A 1 91 ? -8.996 -8.901 4.057 1.00 92.12 91 GLN A N 1
ATOM 727 C CA . GLN A 1 91 ? -9.046 -8.572 2.631 1.00 92.12 91 GLN A CA 1
ATOM 728 C C . GLN A 1 91 ? -8.207 -7.323 2.353 1.00 92.12 91 GLN A C 1
ATOM 730 O O . GLN A 1 91 ? -8.037 -6.478 3.229 1.00 92.12 91 GLN A O 1
ATOM 735 N N . VAL A 1 92 ? -7.686 -7.219 1.135 1.00 94.69 92 VAL A N 1
ATOM 736 C CA . VAL A 1 92 ? -6.986 -6.024 0.654 1.00 94.69 92 VAL A CA 1
ATOM 737 C C . VAL A 1 92 ? -7.786 -5.518 -0.529 1.00 94.69 92 VAL A C 1
ATOM 739 O O . VAL A 1 92 ? -7.682 -6.105 -1.596 1.00 94.69 92 VAL A O 1
ATOM 742 N N . ASN A 1 93 ? -8.608 -4.490 -0.320 1.00 93.94 93 ASN A N 1
ATOM 743 C CA . ASN A 1 93 ? -9.506 -3.961 -1.346 1.00 93.94 93 ASN A CA 1
ATOM 744 C C . ASN A 1 93 ? -8.848 -2.879 -2.204 1.00 93.94 93 ASN A C 1
ATOM 746 O O . ASN A 1 93 ? -9.205 -2.757 -3.370 1.00 93.94 93 ASN A O 1
ATOM 750 N N . LYS A 1 94 ? -7.847 -2.163 -1.679 1.00 96.06 94 LYS A N 1
ATOM 751 C CA . LYS A 1 94 ? -7.086 -1.163 -2.431 1.00 96.06 94 LYS A CA 1
ATOM 752 C C . LYS A 1 94 ? -5.588 -1.361 -2.259 1.00 96.06 94 LYS A C 1
ATOM 754 O O . LYS A 1 94 ? -5.089 -1.410 -1.134 1.00 96.06 94 LYS A O 1
ATOM 759 N N . PHE A 1 95 ? -4.870 -1.426 -3.370 1.00 96.62 95 PHE A N 1
ATOM 760 C CA . PHE A 1 95 ? -3.413 -1.463 -3.399 1.00 96.62 95 PHE A CA 1
ATOM 761 C C . PHE A 1 95 ? -2.890 -0.462 -4.421 1.00 96.62 95 PHE A C 1
ATOM 763 O O . PHE A 1 95 ? -3.306 -0.480 -5.577 1.00 96.62 95 PHE A O 1
ATOM 770 N N . GLU A 1 96 ? -1.946 0.367 -3.994 1.00 96.75 96 GLU A N 1
ATOM 771 C CA . GLU A 1 96 ? -1.306 1.381 -4.823 1.00 96.75 96 GLU A CA 1
ATOM 772 C C . GLU A 1 96 ? 0.207 1.356 -4.598 1.00 96.75 96 GLU A C 1
ATOM 774 O O . GLU A 1 96 ? 0.667 1.381 -3.455 1.00 96.75 96 GLU A O 1
ATOM 779 N N . VAL A 1 97 ? 0.983 1.327 -5.680 1.00 96.25 97 VAL A N 1
ATOM 780 C CA . VAL A 1 97 ? 2.440 1.529 -5.681 1.00 96.25 97 VAL A CA 1
ATOM 781 C C . VAL A 1 97 ? 2.791 2.548 -6.760 1.00 96.25 97 VAL A C 1
ATOM 783 O O . VAL A 1 97 ? 2.466 2.336 -7.928 1.00 96.25 97 VAL A O 1
ATOM 786 N N . GLN A 1 98 ? 3.497 3.616 -6.380 1.00 94.50 98 GLN A N 1
ATOM 787 C CA . GLN A 1 98 ? 3.957 4.670 -7.294 1.00 94.50 98 GLN A CA 1
ATOM 788 C C . GLN A 1 98 ? 5.475 4.840 -7.217 1.00 94.50 98 GLN A C 1
ATOM 790 O O . GLN A 1 98 ? 6.004 5.337 -6.225 1.00 94.50 98 GLN A O 1
ATOM 795 N N . ILE A 1 99 ? 6.171 4.433 -8.279 1.00 91.69 99 ILE A N 1
ATOM 796 C CA . ILE A 1 99 ? 7.631 4.467 -8.412 1.00 91.69 99 ILE A CA 1
ATOM 797 C C . ILE A 1 99 ? 7.972 5.361 -9.603 1.00 91.69 99 ILE A C 1
ATOM 799 O O . ILE A 1 99 ? 7.828 4.974 -10.767 1.00 91.69 99 ILE A O 1
ATOM 803 N N . HIS A 1 100 ? 8.403 6.584 -9.309 1.00 89.62 100 HIS A N 1
ATOM 804 C CA . HIS A 1 100 ? 8.587 7.630 -10.321 1.00 89.62 100 HIS A CA 1
ATOM 805 C C . HIS A 1 100 ? 9.937 8.334 -10.228 1.00 89.62 100 HIS A C 1
ATOM 807 O O . HIS A 1 100 ? 10.363 8.967 -11.194 1.00 89.62 100 HIS A O 1
ATOM 813 N N . HIS A 1 101 ? 10.619 8.257 -9.085 1.00 89.50 101 HIS A N 1
ATOM 814 C CA . HIS A 1 101 ? 11.905 8.909 -8.907 1.00 89.50 101 HIS A CA 1
ATOM 815 C C . HIS A 1 101 ? 13.045 7.964 -9.306 1.00 89.50 101 HIS A C 1
ATOM 817 O O . HIS A 1 101 ? 12.999 6.768 -9.053 1.00 89.50 101 HIS A O 1
ATOM 823 N N . TRP A 1 102 ? 14.105 8.501 -9.909 1.00 86.06 102 TRP A N 1
ATOM 824 C CA . TRP 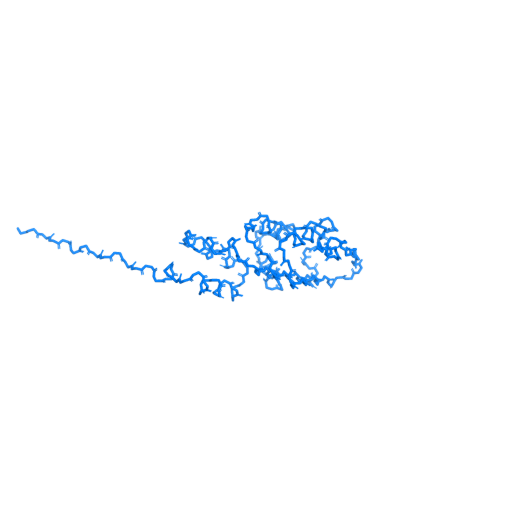A 1 102 ? 15.250 7.719 -10.400 1.00 86.06 102 TRP A CA 1
ATOM 825 C C . TRP A 1 102 ? 16.061 7.031 -9.284 1.00 86.06 102 TRP A C 1
ATOM 827 O O . TRP A 1 102 ? 16.708 6.021 -9.535 1.00 86.06 102 TRP A O 1
ATOM 837 N N . ASP A 1 103 ? 16.008 7.571 -8.062 1.00 85.75 103 ASP A N 1
ATOM 838 C CA . ASP A 1 103 ? 16.544 6.932 -6.843 1.00 85.75 103 ASP A CA 1
ATOM 839 C C . ASP A 1 103 ? 15.589 5.906 -6.202 1.00 85.75 103 ASP A C 1
ATOM 841 O O . ASP A 1 103 ? 15.976 5.236 -5.238 1.00 85.75 103 ASP A O 1
ATOM 845 N N . ASP A 1 104 ? 14.332 5.816 -6.650 1.00 87.56 104 ASP A N 1
ATOM 846 C CA . ASP A 1 104 ? 13.412 4.814 -6.113 1.00 87.56 104 ASP A CA 1
ATOM 847 C C . ASP A 1 104 ? 13.853 3.422 -6.585 1.00 87.56 104 ASP A C 1
ATOM 849 O O . ASP A 1 104 ? 14.395 3.263 -7.684 1.00 87.56 104 ASP A O 1
ATOM 853 N N . PRO A 1 105 ? 13.647 2.380 -5.769 1.00 87.50 105 PRO A N 1
ATOM 854 C CA . PRO A 1 105 ? 14.066 1.055 -6.166 1.00 87.50 105 PRO A CA 1
ATOM 855 C C . PRO A 1 105 ? 13.210 0.508 -7.296 1.00 87.50 105 PRO A C 1
ATOM 857 O O . PRO A 1 105 ? 11.985 0.608 -7.284 1.00 87.50 105 PRO A O 1
ATOM 860 N N . ILE A 1 106 ? 13.885 -0.135 -8.240 1.00 89.00 106 ILE A N 1
ATOM 861 C CA . ILE A 1 106 ? 13.255 -0.816 -9.361 1.00 89.00 106 ILE A CA 1
ATOM 862 C C . ILE A 1 106 ? 12.866 -2.225 -8.887 1.00 89.00 106 ILE A C 1
ATOM 864 O O . ILE A 1 106 ? 13.766 -2.993 -8.541 1.00 89.00 106 ILE A O 1
ATOM 868 N N . PRO A 1 107 ? 11.567 -2.578 -8.835 1.00 91.75 107 PRO A N 1
ATOM 869 C CA . PRO A 1 107 ? 11.149 -3.932 -8.494 1.00 91.75 107 PRO A CA 1
ATOM 870 C C . PRO A 1 107 ? 11.505 -4.901 -9.623 1.00 91.75 107 PRO A C 1
ATOM 872 O O . PRO A 1 107 ? 11.508 -4.532 -10.803 1.00 91.75 107 PRO A O 1
ATOM 875 N N . GLU A 1 108 ? 11.757 -6.158 -9.280 1.00 92.56 108 GLU A N 1
ATOM 876 C CA . GLU A 1 108 ? 11.880 -7.220 -10.277 1.00 92.56 108 GLU A CA 1
ATOM 877 C C . GLU A 1 108 ? 10.490 -7.678 -10.757 1.00 92.56 108 GLU A C 1
ATOM 879 O O . GLU A 1 108 ? 9.476 -7.460 -10.092 1.00 92.56 108 GLU A O 1
ATOM 884 N N . GLN A 1 109 ? 10.419 -8.380 -11.896 1.00 93.44 109 GLN A N 1
ATOM 885 C CA . GLN A 1 109 ? 9.165 -9.019 -12.335 1.00 93.44 109 GLN A CA 1
ATOM 886 C C . GLN A 1 109 ? 8.618 -9.980 -11.261 1.00 93.44 109 GLN A C 1
ATOM 888 O O . GLN A 1 109 ? 7.410 -10.062 -11.058 1.00 93.44 109 GLN A O 1
ATOM 893 N N . SER A 1 110 ? 9.511 -10.654 -10.532 1.00 94.12 110 SER A N 1
ATOM 894 C CA . SER A 1 110 ? 9.177 -11.580 -9.447 1.00 94.12 110 SER A CA 1
ATOM 895 C C . SER A 1 110 ? 8.463 -10.895 -8.269 1.00 94.12 110 SER A C 1
ATOM 897 O O . SER A 1 110 ? 7.576 -11.500 -7.658 1.00 94.12 110 SER A O 1
ATOM 899 N N . ASP A 1 111 ? 8.792 -9.631 -7.972 1.00 94.44 111 ASP A N 1
ATOM 900 C CA . ASP A 1 111 ? 8.096 -8.830 -6.961 1.00 94.44 111 ASP A CA 1
ATOM 901 C C . ASP A 1 111 ? 6.658 -8.547 -7.403 1.00 94.44 111 ASP A C 1
ATOM 903 O O . ASP A 1 111 ? 5.719 -8.793 -6.642 1.00 94.44 111 ASP A O 1
ATOM 907 N N . LEU A 1 112 ? 6.470 -8.115 -8.656 1.00 94.12 112 LEU A N 1
ATOM 908 C CA . LEU A 1 112 ? 5.139 -7.867 -9.213 1.00 94.12 112 LEU A CA 1
ATOM 909 C C . LEU A 1 112 ? 4.297 -9.141 -9.236 1.00 94.12 112 LEU A C 1
ATOM 911 O O . LEU A 1 112 ? 3.167 -9.126 -8.751 1.00 94.12 112 LEU A O 1
ATOM 915 N N . ASP A 1 113 ? 4.846 -10.253 -9.727 1.00 94.00 113 ASP A N 1
ATOM 916 C CA . ASP A 1 113 ? 4.160 -11.548 -9.753 1.00 94.00 113 ASP A CA 1
ATOM 917 C C . ASP A 1 113 ? 3.677 -11.939 -8.351 1.00 94.00 113 ASP A C 1
ATOM 919 O O . ASP A 1 113 ? 2.531 -12.368 -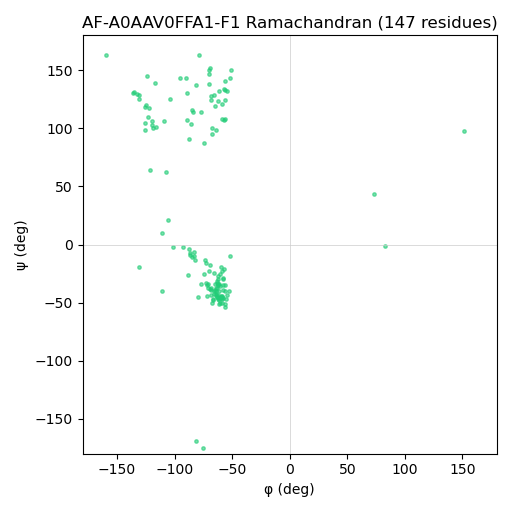8.170 1.00 94.00 113 ASP A O 1
ATOM 923 N N . ARG A 1 114 ? 4.527 -11.740 -7.335 1.00 94.31 114 ARG A N 1
ATOM 924 C CA . ARG A 1 114 ? 4.205 -12.030 -5.937 1.00 94.31 114 ARG A CA 1
ATOM 925 C C . ARG A 1 114 ? 3.109 -11.118 -5.395 1.00 94.31 114 ARG A C 1
ATOM 927 O O . ARG A 1 114 ? 2.184 -11.625 -4.754 1.00 94.31 114 ARG A O 1
ATOM 934 N N . TRP A 1 115 ? 3.197 -9.808 -5.624 1.00 95.75 115 TRP A N 1
ATOM 935 C CA . TRP A 1 115 ? 2.181 -8.851 -5.176 1.00 95.75 115 TRP A CA 1
ATOM 936 C C . TRP A 1 115 ? 0.832 -9.178 -5.811 1.00 95.75 115 TRP A C 1
ATOM 938 O O . TRP A 1 115 ? -0.154 -9.387 -5.109 1.00 95.75 115 TRP A O 1
ATOM 948 N N . CYS A 1 116 ? 0.808 -9.346 -7.129 1.00 94.12 116 CYS A N 1
ATOM 949 C CA . CYS A 1 116 ? -0.392 -9.640 -7.902 1.00 94.12 116 CYS A CA 1
ATOM 950 C C . CYS A 1 116 ? -1.031 -10.980 -7.493 1.00 94.12 116 CYS A C 1
ATOM 952 O O . CYS A 1 116 ? -2.246 -11.075 -7.289 1.00 94.12 116 CYS A O 1
ATOM 954 N N . LEU A 1 117 ? -0.220 -12.026 -7.296 1.00 92.81 117 LEU A N 1
ATOM 955 C CA . LEU A 1 117 ? -0.704 -13.328 -6.831 1.00 92.81 117 LEU A CA 1
ATOM 956 C C . LEU A 1 117 ? -1.293 -13.258 -5.418 1.00 92.81 117 LEU A C 1
ATOM 958 O O . LEU A 1 117 ? -2.275 -13.940 -5.126 1.00 92.81 117 LEU A O 1
ATOM 962 N N . PHE A 1 118 ? -0.700 -12.460 -4.533 1.00 93.31 118 PHE A N 1
ATOM 963 C CA . PHE A 1 118 ? -1.233 -12.261 -3.192 1.00 93.31 118 PHE A CA 1
ATOM 964 C C . PHE A 1 118 ? -2.570 -11.510 -3.232 1.00 93.31 118 PHE A C 1
ATOM 966 O O . PHE A 1 118 ? -3.555 -11.976 -2.660 1.00 93.31 118 PHE A O 1
ATOM 973 N N . LEU A 1 119 ? -2.615 -10.383 -3.944 1.00 93.38 119 LEU A N 1
ATOM 974 C CA . LEU A 1 119 ? -3.775 -9.492 -4.011 1.00 93.38 119 LEU A CA 1
ATOM 975 C C . LEU A 1 119 ? -4.979 -10.157 -4.692 1.00 93.38 119 LEU A C 1
ATOM 977 O O . LEU A 1 119 ? -6.092 -10.074 -4.176 1.00 93.38 119 LEU A O 1
ATOM 981 N N . SER A 1 120 ? -4.757 -10.920 -5.769 1.00 91.50 120 SER A N 1
ATOM 982 C CA . SER A 1 120 ? -5.820 -11.696 -6.437 1.00 91.50 120 SER A CA 1
ATOM 983 C C . SER A 1 120 ? -6.524 -12.688 -5.501 1.00 91.50 120 SER A C 1
ATOM 985 O O . SER A 1 120 ? -7.709 -12.969 -5.659 1.00 91.50 120 SER A O 1
ATOM 987 N N . ARG A 1 121 ? -5.831 -13.197 -4.474 1.00 90.81 121 ARG A N 1
ATOM 988 C CA . ARG A 1 121 ? -6.402 -14.105 -3.462 1.00 90.81 121 ARG A CA 1
ATOM 989 C C . ARG A 1 121 ? -7.070 -13.376 -2.294 1.00 90.81 121 ARG A C 1
ATOM 991 O O . ARG A 1 121 ? -7.685 -14.029 -1.454 1.00 90.81 121 ARG A O 1
ATOM 998 N N . LYS A 1 122 ? -6.921 -12.054 -2.207 1.00 90.81 122 LYS A N 1
ATOM 999 C CA . LYS A 1 122 ? -7.346 -11.223 -1.071 1.00 90.81 122 LYS A CA 1
ATOM 1000 C C . LYS A 1 122 ? -8.525 -10.299 -1.378 1.00 90.81 122 LYS A C 1
ATOM 1002 O O . LYS A 1 122 ? -8.867 -9.493 -0.517 1.00 90.81 122 LYS A O 1
ATOM 1007 N N . GLY A 1 123 ? -9.172 -10.471 -2.532 1.00 86.94 123 GLY A N 1
ATOM 1008 C CA . GLY A 1 123 ? -10.368 -9.712 -2.905 1.00 86.94 123 GLY A CA 1
ATOM 1009 C C . GLY A 1 123 ? -10.059 -8.263 -3.270 1.00 86.94 123 GLY A C 1
ATOM 1010 O O . GLY A 1 123 ? -10.748 -7.366 -2.806 1.00 86.94 123 GLY A O 1
ATOM 1011 N N . ILE A 1 124 ? -8.994 -8.046 -4.044 1.00 92.31 124 ILE A N 1
ATOM 1012 C CA . ILE A 1 124 ? -8.625 -6.720 -4.546 1.00 92.31 124 ILE A CA 1
ATOM 1013 C C . ILE A 1 124 ? -9.726 -6.138 -5.439 1.00 92.31 124 ILE A C 1
ATOM 1015 O O . ILE A 1 124 ? -10.226 -6.823 -6.329 1.00 92.31 124 ILE A O 1
ATOM 1019 N N . GLU A 1 125 ? -10.097 -4.882 -5.190 1.00 92.50 125 GLU A N 1
ATOM 1020 C CA . GLU A 1 125 ? -11.120 -4.136 -5.940 1.00 92.50 125 GLU A CA 1
ATOM 1021 C C . GLU A 1 125 ? -10.474 -3.004 -6.752 1.00 92.50 125 GLU A C 1
ATOM 1023 O O . GLU A 1 125 ? -10.811 -2.791 -7.914 1.00 92.50 125 GLU A O 1
ATOM 1028 N N . GLU A 1 126 ? -9.489 -2.325 -6.163 1.00 94.69 126 GLU A N 1
ATOM 1029 C CA . GLU A 1 126 ? -8.715 -1.247 -6.771 1.00 94.69 126 GLU A CA 1
ATOM 1030 C C . GLU A 1 126 ? -7.224 -1.603 -6.759 1.00 94.69 126 GLU A C 1
ATOM 1032 O O . GLU A 1 126 ? -6.612 -1.755 -5.698 1.00 94.69 126 GLU A O 1
ATOM 1037 N N . LEU A 1 127 ? -6.625 -1.726 -7.945 1.00 94.38 127 LEU A N 1
ATOM 1038 C CA . LEU A 1 127 ? -5.200 -2.000 -8.114 1.00 94.38 127 LEU A CA 1
ATOM 1039 C C . LEU A 1 127 ? -4.550 -0.929 -8.990 1.00 94.38 127 LEU A C 1
ATOM 1041 O O . LEU A 1 127 ? -4.884 -0.806 -10.167 1.00 94.38 127 LEU A O 1
ATOM 1045 N N . GLU A 1 128 ? -3.562 -0.232 -8.438 1.00 94.62 128 GLU A N 1
ATOM 1046 C CA . GLU A 1 128 ? -2.734 0.731 -9.158 1.00 94.62 128 GLU A CA 1
ATOM 1047 C C . GLU A 1 128 ? -1.248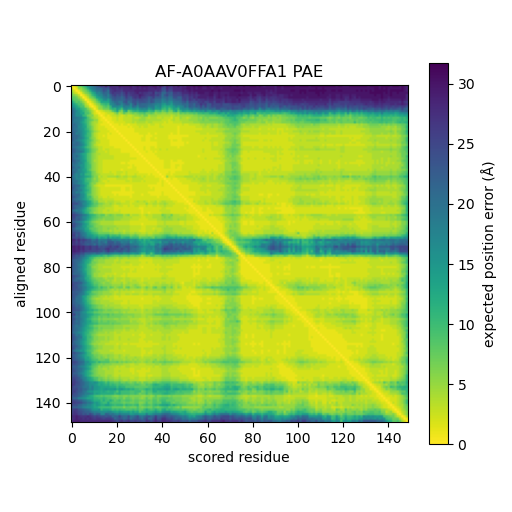 0.392 -8.980 1.00 94.62 128 GLU A C 1
ATOM 1049 O O . GLU A 1 128 ? -0.712 0.378 -7.872 1.00 94.62 128 GLU A O 1
ATOM 1054 N N . ILE A 1 129 ? -0.564 0.099 -10.087 1.00 94.00 129 ILE A N 1
ATOM 1055 C CA . ILE A 1 129 ? 0.890 -0.094 -10.120 1.00 94.00 129 ILE A CA 1
ATOM 1056 C C . ILE A 1 129 ? 1.436 0.856 -11.179 1.00 94.00 129 ILE A C 1
ATOM 1058 O O . ILE A 1 129 ? 1.282 0.618 -12.376 1.00 94.00 129 ILE A O 1
ATOM 1062 N N . SER A 1 130 ? 2.055 1.943 -10.729 1.00 92.38 130 SER A N 1
ATOM 1063 C CA . SER A 1 130 ? 2.555 3.013 -11.584 1.00 92.38 130 SER A CA 1
ATOM 1064 C C . SER A 1 130 ? 4.075 3.080 -11.469 1.00 92.38 130 SER A C 1
ATOM 1066 O O . SER A 1 130 ? 4.618 3.576 -10.484 1.00 92.38 130 SER A O 1
ATOM 1068 N N . ILE A 1 131 ? 4.775 2.523 -12.460 1.00 91.62 131 ILE A N 1
ATOM 1069 C CA . ILE A 1 131 ? 6.241 2.506 -12.520 1.00 91.62 131 ILE A CA 1
ATOM 1070 C C . ILE A 1 131 ? 6.662 3.240 -13.790 1.00 91.62 131 ILE A C 1
ATOM 1072 O O . ILE A 1 131 ? 6.509 2.718 -14.893 1.00 91.62 131 ILE A O 1
ATOM 1076 N N . THR A 1 132 ? 7.189 4.454 -13.638 1.00 86.88 132 THR A N 1
ATOM 1077 C CA . THR A 1 132 ? 7.437 5.369 -14.768 1.00 86.88 132 THR A CA 1
ATOM 1078 C C . THR A 1 132 ? 8.913 5.734 -14.847 1.00 86.88 132 THR A C 1
ATOM 1080 O O . THR A 1 132 ? 9.293 6.888 -14.662 1.00 86.88 132 THR A O 1
ATOM 1083 N N . LEU A 1 133 ? 9.759 4.734 -15.104 1.00 84.75 133 LEU A N 1
ATOM 1084 C CA . LEU A 1 133 ? 11.195 4.918 -15.321 1.00 84.75 133 LEU A CA 1
ATOM 1085 C C . LEU A 1 133 ? 11.578 4.476 -16.746 1.00 84.75 133 LEU A C 1
ATOM 1087 O O . LEU A 1 133 ? 11.066 3.460 -17.226 1.00 84.75 133 LEU A O 1
ATOM 1091 N N . PRO A 1 134 ? 12.463 5.215 -17.445 1.00 82.44 134 PRO A N 1
ATOM 1092 C CA . PRO A 1 134 ? 12.825 4.902 -18.824 1.00 82.44 134 PRO A CA 1
ATOM 1093 C C . PRO A 1 134 ? 13.388 3.485 -18.989 1.00 82.44 134 PRO A C 1
ATOM 1095 O O . PRO A 1 134 ? 14.276 3.070 -18.250 1.00 82.44 134 PRO A O 1
ATOM 1098 N N . GLY A 1 135 ? 12.906 2.764 -20.004 1.00 83.62 135 GLY A N 1
ATOM 1099 C CA . GLY A 1 135 ? 13.436 1.452 -20.392 1.00 83.62 135 GLY A CA 1
ATOM 1100 C C . GLY A 1 135 ? 12.910 0.259 -19.590 1.00 83.62 135 GLY A C 1
ATOM 1101 O O . GLY A 1 135 ? 13.272 -0.870 -19.914 1.00 83.62 135 GLY A O 1
ATOM 1102 N N . LEU A 1 136 ? 12.044 0.470 -18.594 1.00 86.38 136 LEU A N 1
ATOM 1103 C CA . LEU A 1 136 ? 11.403 -0.630 -17.874 1.00 86.38 136 LEU A CA 1
ATOM 1104 C C . LEU A 1 136 ? 10.207 -1.187 -18.645 1.00 86.38 136 LEU A C 1
ATOM 1106 O O . LEU A 1 136 ? 9.381 -0.444 -19.174 1.00 86.38 136 LEU A O 1
ATOM 1110 N N . GLN A 1 137 ? 10.112 -2.513 -18.672 1.00 87.62 137 GLN A N 1
ATOM 1111 C CA . GLN A 1 137 ? 8.970 -3.244 -19.204 1.00 87.62 137 GLN A CA 1
ATOM 1112 C C . GLN A 1 137 ? 8.625 -4.370 -18.238 1.00 87.62 137 GLN A C 1
ATOM 1114 O O . GLN A 1 137 ? 9.497 -5.144 -17.846 1.00 87.62 137 GLN A O 1
ATOM 1119 N N . TYR A 1 138 ? 7.349 -4.457 -17.878 1.00 90.31 138 TYR A N 1
ATOM 1120 C CA . TYR A 1 138 ? 6.820 -5.499 -17.011 1.00 90.31 138 TYR A CA 1
ATOM 1121 C C . TYR A 1 138 ? 5.683 -6.219 -17.714 1.00 90.31 138 TYR A C 1
ATOM 1123 O O . TYR A 1 138 ? 4.902 -5.617 -18.453 1.00 90.31 138 TYR A O 1
ATOM 1131 N N . THR A 1 139 ? 5.581 -7.516 -17.459 1.00 91.56 139 THR A N 1
ATOM 1132 C CA . THR A 1 139 ? 4.433 -8.306 -17.891 1.00 91.56 139 THR A CA 1
ATOM 1133 C C . THR A 1 139 ? 3.381 -8.258 -16.795 1.00 91.56 139 THR A C 1
ATOM 1135 O O . THR A 1 139 ? 3.688 -8.500 -15.628 1.00 91.56 139 THR A O 1
ATOM 1138 N N . LEU A 1 140 ? 2.134 -7.953 -17.156 1.00 87.75 140 LEU A N 1
ATOM 1139 C CA . LEU A 1 140 ? 1.031 -7.997 -16.203 1.00 87.75 140 LEU A CA 1
ATOM 1140 C C . LEU A 1 140 ? 0.763 -9.458 -15.793 1.00 87.75 140 LEU A C 1
ATOM 1142 O O . LEU A 1 140 ? 0.496 -10.286 -16.670 1.00 87.75 140 LEU A O 1
ATOM 1146 N N . PRO A 1 141 ? 0.789 -9.802 -14.493 1.00 88.69 141 PRO A N 1
ATOM 1147 C CA . PRO A 1 141 ? 0.554 -11.177 -14.071 1.00 88.69 141 PRO A CA 1
ATOM 1148 C C . PRO A 1 141 ? -0.897 -11.610 -14.320 1.00 88.69 141 PRO A C 1
ATOM 1150 O O . PRO A 1 141 ? -1.847 -10.982 -13.848 1.00 88.69 141 PRO A O 1
ATOM 1153 N N . ASN A 1 142 ? -1.081 -12.746 -15.001 1.00 85.81 142 ASN A N 1
ATOM 1154 C CA . ASN A 1 142 ? -2.404 -13.264 -15.388 1.00 85.81 142 ASN A CA 1
ATOM 1155 C C . ASN A 1 142 ? -3.344 -13.542 -14.200 1.00 85.81 142 ASN A C 1
ATOM 1157 O O . ASN A 1 142 ? -4.559 -13.626 -14.378 1.00 85.81 142 ASN A O 1
ATOM 1161 N N . CYS A 1 143 ? -2.806 -13.691 -12.986 1.00 85.62 143 CYS A N 1
ATOM 1162 C CA . CYS A 1 143 ? -3.592 -13.946 -11.780 1.00 85.62 143 CYS A CA 1
ATOM 1163 C C . CYS A 1 143 ? -4.569 -12.808 -11.444 1.00 85.62 143 CYS A C 1
ATOM 1165 O O . CYS A 1 143 ? -5.610 -13.085 -10.860 1.00 85.62 143 CYS A O 1
ATOM 1167 N N . ILE A 1 144 ? -4.278 -11.566 -11.846 1.00 82.44 144 ILE A N 1
ATOM 1168 C CA . ILE A 1 144 ? -5.194 -10.427 -11.660 1.00 82.44 144 ILE A CA 1
ATOM 1169 C C . ILE A 1 144 ? -6.387 -10.508 -12.612 1.00 82.44 144 ILE A C 1
ATOM 1171 O O . ILE A 1 144 ? -7.491 -10.113 -12.259 1.00 82.44 144 ILE A O 1
ATOM 1175 N N . LEU A 1 145 ? -6.172 -11.046 -13.812 1.00 77.12 145 LEU A N 1
ATOM 1176 C CA . LEU A 1 145 ? -7.197 -11.163 -14.851 1.00 77.12 145 LEU A CA 1
ATOM 1177 C C . LEU A 1 145 ? -8.026 -12.450 -14.722 1.00 77.12 145 LEU A C 1
ATOM 1179 O O . LEU A 1 145 ? -8.995 -12.654 -15.448 1.00 77.12 145 LEU A O 1
ATOM 1183 N N . SER A 1 146 ? -7.634 -13.343 -13.814 1.00 71.12 146 SER A N 1
ATOM 1184 C CA . SER A 1 146 ? -8.287 -14.631 -13.617 1.00 71.12 146 SER A CA 1
ATOM 1185 C C . SER A 1 146 ? -9.444 -14.488 -12.629 1.00 71.12 146 SER A C 1
ATOM 1187 O O . SER A 1 146 ? -9.264 -14.646 -11.422 1.00 71.12 146 SER A O 1
ATOM 1189 N N . CYS A 1 147 ? -10.647 -14.210 -13.133 1.00 56.69 147 CYS A N 1
ATOM 1190 C CA . CYS A 1 147 ? -11.863 -14.261 -12.322 1.00 56.69 147 CYS A CA 1
ATOM 1191 C C . CYS A 1 147 ? -12.140 -15.707 -11.881 1.00 56.69 147 CYS A C 1
ATOM 1193 O O . CYS A 1 147 ? -12.197 -16.617 -12.711 1.00 56.69 147 CYS A O 1
ATOM 1195 N N . ARG A 1 148 ? -12.351 -15.933 -10.580 1.00 57.12 148 ARG A N 1
ATOM 1196 C CA . ARG A 1 148 ? -13.020 -17.152 -10.108 1.00 57.12 148 ARG A CA 1
ATOM 1197 C C . ARG A 1 148 ? -14.524 -16.889 -10.164 1.00 57.12 148 ARG A C 1
ATOM 1199 O O . ARG A 1 148 ? -15.019 -16.114 -9.351 1.00 57.12 148 ARG A O 1
ATOM 1206 N N . LEU A 1 149 ? -15.179 -17.454 -11.181 1.00 44.00 149 LEU A N 1
ATOM 1207 C CA . LEU A 1 149 ? -16.640 -17.548 -11.279 1.00 44.00 149 LEU A CA 1
ATOM 1208 C C . LEU A 1 149 ? -17.202 -18.427 -10.157 1.00 44.00 149 LEU A C 1
ATOM 1210 O O . LEU A 1 149 ? -16.513 -19.411 -9.792 1.00 44.00 149 LEU A O 1
#

Organism: NCBI:txid186058

Foldseek 3Di:
DDPPPPPDDPDPPVVLVDDLVVLLVVLVPDDVVVLVVQLVPDVSSVVSLLANQAAEAEPVVQVVLVPDPVNPDQCVSLVVLVVSLVSRPAAHAYHEHAADDPPHHDDDLVSQLVVLQSNLVRNYNYDYDHHDDPPDDHDHHCSNVDDDD

InterPro domains:
  IPR001810 F-box domain [PF00646] (15-49)
  IPR036047 F-box-like domain superfamily [SSF81383] (12-68)

Solvent-accessible surface area (backbone atoms only — not comparable to full-atom values): 8968 Å² total; per-residue (Å²): 135,84,84,77,76,78,78,74,74,77,80,77,61,63,77,77,64,49,54,66,69,60,50,45,53,53,40,72,76,36,60,55,70,55,30,58,53,50,22,70,77,38,72,66,42,33,57,41,56,30,43,50,30,70,45,63,40,37,62,68,53,54,50,53,48,72,71,36,78,92,46,79,54,64,60,50,65,58,52,46,53,54,50,55,58,73,58,49,76,41,48,34,38,35,41,35,40,44,45,64,56,92,86,49,58,81,78,54,69,68,53,52,44,50,52,39,51,52,36,52,74,27,63,53,76,42,84,44,80,46,74,63,56,91,91,72,85,79,81,83,53,65,52,65,77,55,78,84,128

Secondary structure (DSSP, 8-state):
-------PPPPP-TTTTS-HHHHHHHHHTS-HHHHHHHTTS-HHHHHHHHH--EEEE-HHHHHHHHH-GGG-STHHHHHHHHHHHHT--S---EEEEEE-STTS----HHHHHHHHHHHHTTT-SEEEEEE--TT---PPPTTTT----

Radius of gyration: 19.79 Å; Cα contacts (8 Å, |Δi|>4): 164; chains: 1; bounding box: 37×28×81 Å

Sequence (149 aa):
MGNRRRRRKPATDLISQLPADAKDLILKFLPIQDAARTALLSTSWKDVWYHHGQLLFGTDFFSFYRSNRCHRGGVGPINTINNVLMLRAGQVNKFEVQIHHWDDPIPEQSDLDRWCLFLSRKGIEELEISITLPGLQYTLPNCILSCRL

pLDDT: mean 86.87, std 12.55, range [42.31, 96.81]